Protein AF-A0ABD0P6S6-F1 (afdb_monomer)

Mean predicted aligned error: 9.66 Å

Structure (mmCIF, N/CA/C/O backbone):
data_AF-A0ABD0P6S6-F1
#
_entry.id   AF-A0ABD0P6S6-F1
#
loop_
_atom_site.group_PDB
_atom_site.id
_atom_site.type_symbol
_atom_site.label_atom_id
_atom_site.label_alt_id
_atom_site.label_comp_id
_atom_site.label_asym_id
_atom_site.label_entity_id
_atom_site.label_seq_id
_atom_site.pdbx_PDB_ins_code
_atom_site.Cartn_x
_atom_site.Cartn_y
_atom_site.Cartn_z
_atom_site.occupancy
_atom_site.B_iso_or_equiv
_atom_site.auth_seq_id
_atom_site.auth_comp_id
_atom_site.auth_asym_id
_atom_site.auth_atom_id
_atom_site.pdbx_PDB_model_num
ATOM 1 N N . MET A 1 1 ? -10.524 4.083 13.531 1.00 93.25 1 MET A N 1
ATOM 2 C CA . MET A 1 1 ? -10.109 3.928 12.122 1.00 93.25 1 MET A CA 1
ATOM 3 C C . MET A 1 1 ? -8.618 4.207 12.026 1.00 93.25 1 MET A C 1
ATOM 5 O O . MET A 1 1 ? -8.204 5.276 12.461 1.00 93.25 1 MET A O 1
ATOM 9 N N . ASN A 1 2 ? -7.822 3.279 11.501 1.00 93.19 2 ASN A N 1
ATOM 10 C CA . ASN A 1 2 ? -6.425 3.503 11.133 1.00 93.19 2 ASN A CA 1
ATOM 11 C C . ASN A 1 2 ? -6.325 3.631 9.605 1.00 93.19 2 ASN A C 1
ATOM 13 O O . ASN A 1 2 ? -6.391 2.630 8.899 1.00 93.19 2 ASN A O 1
ATOM 17 N N . CYS A 1 3 ? -6.118 4.857 9.121 1.00 92.69 3 CYS A N 1
ATOM 18 C CA . CYS A 1 3 ? -5.909 5.165 7.700 1.00 92.69 3 CYS A CA 1
ATOM 19 C C . CYS A 1 3 ? -4.528 5.796 7.456 1.00 92.69 3 CYS A C 1
ATOM 21 O O . CYS A 1 3 ? -4.365 6.678 6.617 1.00 92.69 3 CYS A O 1
ATOM 23 N N . SER A 1 4 ? -3.525 5.408 8.245 1.00 88.19 4 SER A N 1
ATOM 24 C CA . SER A 1 4 ? -2.218 6.080 8.267 1.00 88.19 4 SER A CA 1
ATOM 25 C C . SER A 1 4 ? -1.296 5.728 7.091 1.00 88.19 4 SER A C 1
ATOM 27 O O . SER A 1 4 ? -0.180 6.247 7.011 1.00 88.19 4 SER A O 1
ATOM 29 N N . GLY A 1 5 ? -1.732 4.858 6.171 1.00 84.94 5 GLY A N 1
ATOM 30 C CA . GLY A 1 5 ? -0.911 4.422 5.040 1.00 84.94 5 GLY A CA 1
ATOM 31 C C . GLY A 1 5 ? 0.382 3.770 5.530 1.00 84.94 5 GLY A C 1
ATOM 32 O O . GLY A 1 5 ? 0.358 2.916 6.414 1.00 84.94 5 GLY A O 1
ATOM 33 N N . LEU A 1 6 ? 1.522 4.252 5.025 1.00 80.00 6 LEU A N 1
ATOM 34 C CA . LEU A 1 6 ? 2.852 3.844 5.496 1.00 80.00 6 LEU A CA 1
ATOM 35 C C . LEU A 1 6 ? 3.082 4.065 6.997 1.00 80.00 6 LEU A C 1
ATOM 37 O O . LEU A 1 6 ? 3.916 3.393 7.598 1.00 80.00 6 LEU A O 1
ATOM 41 N N . GLY A 1 7 ? 2.337 4.982 7.620 1.00 82.31 7 GLY A N 1
ATOM 42 C CA . GLY A 1 7 ? 2.379 5.201 9.062 1.00 82.31 7 GLY A CA 1
ATOM 43 C C . GLY A 1 7 ? 1.979 3.968 9.879 1.00 82.31 7 GLY A C 1
ATOM 44 O O . GLY A 1 7 ? 2.378 3.868 11.037 1.00 82.31 7 GLY A O 1
ATOM 45 N N . SER A 1 8 ? 1.275 2.997 9.284 1.00 85.88 8 SER A N 1
ATOM 46 C CA . SER A 1 8 ? 0.861 1.765 9.973 1.00 85.88 8 SER A CA 1
ATOM 47 C C . SER A 1 8 ? 2.041 0.892 10.380 1.00 85.88 8 SER A C 1
ATOM 49 O O . SER A 1 8 ? 1.981 0.248 11.425 1.00 85.88 8 SER A O 1
ATOM 51 N N . ARG A 1 9 ? 3.172 0.995 9.670 1.00 82.50 9 ARG A N 1
ATOM 52 C CA . ARG A 1 9 ? 4.435 0.389 10.102 1.00 82.50 9 ARG A CA 1
ATOM 53 C C . ARG A 1 9 ? 4.851 0.842 11.501 1.00 82.50 9 ARG A C 1
ATOM 55 O O . ARG A 1 9 ? 5.371 0.055 12.278 1.00 82.50 9 ARG A O 1
ATOM 62 N N . PHE A 1 10 ? 4.620 2.107 11.841 1.00 84.56 10 PHE A N 1
ATOM 63 C CA . PHE A 1 10 ? 4.997 2.657 13.145 1.00 84.56 10 PHE A CA 1
ATOM 64 C C . PHE A 1 10 ? 3.869 2.554 14.170 1.00 84.56 10 PHE A C 1
ATOM 66 O O . PHE A 1 10 ? 4.134 2.316 15.344 1.00 84.56 10 PHE A O 1
ATOM 73 N N . LEU A 1 11 ? 2.617 2.729 13.735 1.00 85.69 11 LEU A N 1
ATOM 74 C CA . LEU A 1 11 ? 1.459 2.727 14.629 1.00 85.69 11 LEU A CA 1
ATOM 75 C C . LEU A 1 11 ? 1.073 1.325 15.099 1.00 85.69 11 LEU A C 1
ATOM 77 O O . LEU A 1 11 ? 0.716 1.162 16.262 1.00 85.69 11 LEU A O 1
ATOM 81 N N . VAL A 1 12 ? 1.131 0.334 14.208 1.00 87.62 12 VAL A N 1
ATOM 82 C CA . VAL A 1 12 ? 0.658 -1.037 14.474 1.00 87.62 12 VAL A CA 1
ATOM 83 C C . VAL A 1 12 ? 1.708 -2.099 14.142 1.00 87.62 12 VAL A C 1
ATOM 85 O O . VAL A 1 12 ? 1.407 -3.283 14.151 1.00 87.62 12 VAL A O 1
ATOM 88 N N . LYS A 1 13 ? 2.962 -1.677 13.915 1.00 85.81 13 LYS A N 1
ATOM 89 C CA . LYS A 1 13 ? 4.117 -2.557 13.653 1.00 85.81 13 LYS A CA 1
ATOM 90 C C . LYS A 1 13 ? 3.937 -3.465 12.435 1.00 85.81 13 LYS A C 1
ATOM 92 O O . LYS A 1 13 ? 4.475 -4.565 12.397 1.00 85.81 13 LYS A O 1
ATOM 97 N N . ASP A 1 14 ? 3.204 -2.986 11.436 1.00 81.00 14 ASP A N 1
ATOM 98 C CA . ASP A 1 14 ? 3.005 -3.718 10.191 1.00 81.00 14 ASP A CA 1
ATOM 99 C C . ASP A 1 14 ? 4.245 -3.616 9.291 1.00 81.00 14 ASP A C 1
ATOM 101 O O . ASP A 1 14 ? 4.504 -2.584 8.661 1.00 81.00 14 ASP A O 1
ATOM 105 N N . GLU A 1 15 ? 5.052 -4.675 9.278 1.00 76.81 15 GLU A N 1
ATOM 106 C CA . GLU A 1 15 ? 6.310 -4.721 8.530 1.00 76.81 15 GLU A CA 1
ATOM 107 C C . GLU A 1 15 ? 6.115 -4.911 7.022 1.00 76.81 15 GLU A C 1
ATOM 109 O O . GLU A 1 15 ? 7.026 -4.564 6.266 1.00 76.81 15 GLU A O 1
ATOM 114 N N . GLU A 1 16 ? 4.929 -5.352 6.587 1.00 69.25 16 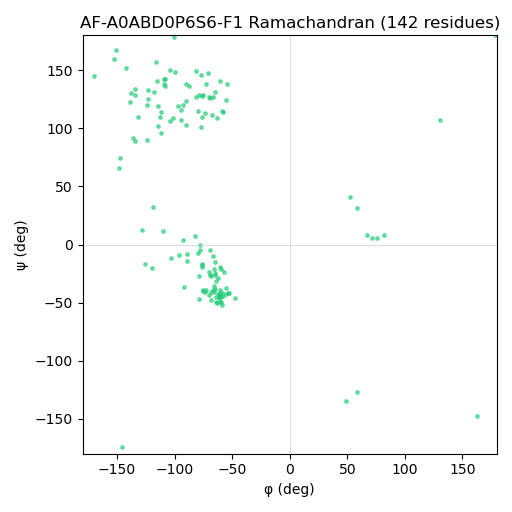GLU A N 1
ATOM 115 C CA . GLU A 1 16 ? 4.575 -5.535 5.172 1.00 69.25 16 GLU A CA 1
ATOM 116 C C . GLU A 1 16 ? 4.141 -4.220 4.505 1.00 69.25 16 GLU A C 1
ATOM 118 O O . GLU A 1 16 ? 3.702 -4.205 3.360 1.00 69.25 16 GLU A O 1
ATOM 123 N N . VAL A 1 17 ? 4.268 -3.079 5.193 1.00 62.47 17 VAL A N 1
ATOM 124 C CA . VAL A 1 17 ? 4.022 -1.755 4.612 1.00 62.47 17 VAL A CA 1
ATOM 125 C C . VAL A 1 17 ? 5.311 -0.940 4.552 1.00 62.47 17 VAL A C 1
ATOM 127 O O . VAL A 1 17 ? 5.946 -0.631 5.565 1.00 62.47 17 VAL A O 1
ATOM 130 N N . TYR A 1 18 ? 5.708 -0.571 3.333 1.00 64.88 18 TYR A N 1
ATOM 131 C CA . TYR A 1 18 ? 7.044 -0.079 3.043 1.00 64.88 18 TYR A CA 1
ATOM 132 C C . TYR A 1 18 ? 7.152 0.504 1.615 1.00 64.88 18 TYR A C 1
ATOM 134 O O . TYR A 1 18 ? 6.465 0.036 0.712 1.00 64.88 18 TYR A O 1
ATOM 142 N N . PRO A 1 19 ? 7.958 1.564 1.396 1.00 64.12 19 PRO A N 1
ATOM 143 C CA . PRO A 1 19 ? 7.924 2.341 0.146 1.00 64.12 19 PRO A CA 1
ATOM 144 C C . PRO A 1 19 ? 9.133 2.151 -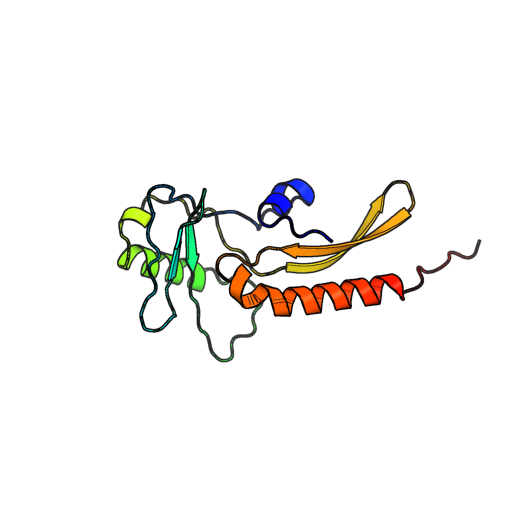0.781 1.00 64.12 19 PRO A C 1
ATOM 146 O O . PRO A 1 19 ? 10.251 2.193 -0.297 1.00 64.12 19 PRO A O 1
ATOM 149 N N . VAL A 1 20 ? 8.993 2.115 -2.111 1.00 65.50 20 VAL A N 1
ATOM 150 C CA . VAL A 1 20 ? 10.176 2.068 -3.010 1.00 65.50 20 VAL A CA 1
ATOM 151 C C . VAL A 1 20 ? 10.887 3.431 -3.108 1.00 65.50 20 VAL A C 1
ATOM 153 O O . VAL A 1 20 ? 10.272 4.460 -3.393 1.00 65.50 20 VAL 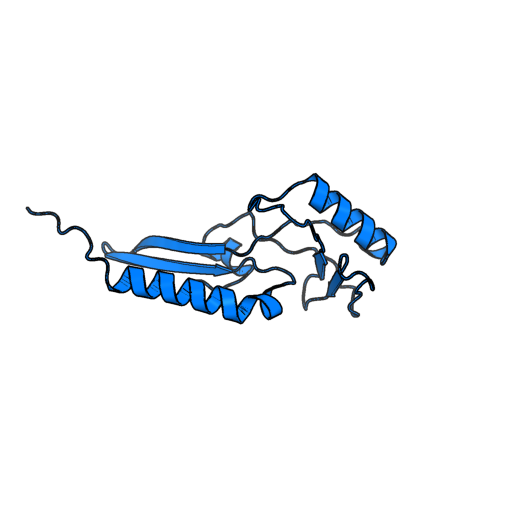A O 1
ATOM 156 N N . ASN A 1 21 ? 12.206 3.460 -2.891 1.00 69.81 21 ASN A N 1
ATOM 157 C CA . ASN A 1 21 ? 12.993 4.698 -2.827 1.00 69.81 21 ASN A CA 1
ATOM 158 C C . ASN A 1 21 ? 13.546 5.116 -4.205 1.00 69.81 21 ASN A C 1
ATOM 160 O O . ASN A 1 21 ? 14.544 4.564 -4.664 1.00 69.81 21 ASN A O 1
ATOM 164 N N . ALA A 1 22 ? 12.927 6.116 -4.842 1.00 67.25 22 ALA A N 1
ATOM 165 C CA . ALA A 1 22 ? 13.402 6.695 -6.107 1.00 67.25 22 ALA A CA 1
ATOM 166 C C . ALA A 1 22 ? 13.062 8.204 -6.235 1.00 67.25 22 ALA A C 1
ATOM 168 O O . ALA A 1 22 ? 12.273 8.613 -7.087 1.00 67.25 22 ALA A O 1
ATOM 169 N N . PRO A 1 23 ? 13.644 9.079 -5.390 1.00 69.31 23 PRO A N 1
ATOM 170 C CA . PRO A 1 23 ? 13.282 10.502 -5.285 1.00 69.31 23 PRO A CA 1
ATOM 171 C C . PRO A 1 23 ? 13.575 11.334 -6.545 1.00 69.31 23 PRO A C 1
ATOM 173 O O . PRO A 1 23 ? 13.090 12.468 -6.671 1.00 69.31 23 PRO A O 1
ATOM 176 N N . TRP A 1 24 ? 14.383 10.797 -7.462 1.00 79.38 24 TRP A N 1
ATOM 177 C CA . TRP A 1 24 ? 14.753 11.437 -8.724 1.00 79.38 24 TRP A CA 1
ATOM 178 C C . TRP A 1 24 ? 13.643 11.391 -9.781 1.00 79.38 24 TRP A C 1
ATOM 180 O O . TRP A 1 24 ? 13.658 12.217 -10.691 1.00 79.38 24 TRP A O 1
ATOM 190 N N . LEU A 1 25 ? 12.652 10.502 -9.659 1.00 77.06 25 LEU A N 1
ATOM 191 C CA . LEU A 1 25 ? 11.538 10.441 -10.606 1.00 77.06 25 LEU A CA 1
ATOM 192 C C . LEU A 1 25 ? 10.513 11.544 -10.325 1.00 77.06 25 LEU A C 1
ATOM 194 O O . LEU A 1 25 ? 10.059 11.717 -9.196 1.00 77.06 25 LEU A O 1
ATOM 198 N N . LYS A 1 26 ? 10.159 12.307 -11.366 1.00 78.00 26 LYS A N 1
ATOM 199 C CA . LYS A 1 26 ? 9.211 13.438 -11.293 1.00 78.00 26 LYS A CA 1
ATOM 200 C C . LYS A 1 26 ? 7.981 13.273 -12.182 1.00 78.00 26 LYS A C 1
ATOM 202 O O . LYS A 1 26 ? 6.965 13.904 -11.916 1.00 78.00 26 LYS A O 1
ATOM 207 N N . ASN A 1 27 ? 8.065 12.416 -13.197 1.00 85.75 27 ASN A N 1
ATOM 208 C CA . ASN A 1 27 ? 6.989 12.166 -14.150 1.00 85.75 27 ASN A CA 1
ATOM 209 C C . ASN A 1 27 ? 6.402 10.776 -13.931 1.00 85.75 27 ASN A C 1
ATOM 211 O O . ASN A 1 27 ? 7.137 9.832 -13.636 1.00 85.75 27 ASN A O 1
ATOM 215 N N . PHE A 1 28 ? 5.086 10.653 -14.090 1.00 85.62 28 PHE A N 1
ATOM 216 C CA . PHE A 1 28 ? 4.449 9.346 -14.113 1.00 85.62 28 PHE A CA 1
ATOM 217 C C . PHE A 1 28 ? 4.665 8.671 -15.471 1.00 85.62 28 PHE A C 1
ATOM 219 O O . PHE A 1 28 ? 4.679 9.337 -16.505 1.00 85.62 28 PHE A O 1
ATOM 226 N N . ILE A 1 29 ? 4.801 7.348 -15.463 1.00 87.12 29 ILE A N 1
ATOM 227 C CA . ILE A 1 29 ? 4.854 6.516 -16.668 1.00 87.12 29 ILE A CA 1
ATOM 228 C C . ILE A 1 29 ? 3.735 5.491 -16.547 1.00 87.12 29 ILE A C 1
ATOM 230 O O . ILE A 1 29 ? 3.556 4.881 -15.494 1.00 87.12 29 ILE A O 1
ATOM 234 N N . ARG A 1 30 ? 2.960 5.306 -17.612 1.00 84.81 30 ARG A N 1
ATOM 235 C CA . ARG A 1 30 ? 1.936 4.267 -17.686 1.00 84.81 30 ARG A CA 1
ATOM 236 C C . ARG A 1 30 ? 1.975 3.649 -19.070 1.00 84.81 30 ARG A C 1
ATOM 238 O O . ARG A 1 30 ? 1.844 4.368 -20.057 1.00 84.81 30 ARG A O 1
ATOM 245 N N . ASP A 1 31 ? 2.167 2.340 -19.115 1.00 83.62 31 ASP A N 1
ATOM 246 C CA . ASP A 1 31 ? 2.149 1.589 -20.362 1.00 83.62 31 ASP A CA 1
ATOM 247 C C . ASP A 1 31 ? 0.716 1.506 -20.917 1.00 83.62 31 ASP A C 1
ATOM 249 O O . ASP A 1 31 ? -0.264 1.503 -20.162 1.00 83.62 31 ASP A O 1
ATOM 253 N N . GLY A 1 32 ? 0.586 1.477 -22.243 1.00 75.62 32 GLY A N 1
ATOM 254 C CA . GLY A 1 32 ? -0.690 1.575 -22.956 1.00 75.62 32 GLY A CA 1
ATOM 255 C C . GLY A 1 32 ? -1.630 0.395 -22.704 1.00 75.62 32 GLY A C 1
ATOM 256 O O . GLY A 1 32 ? -2.848 0.546 -22.794 1.00 75.62 32 GLY A O 1
ATOM 257 N N . ASP A 1 33 ? -1.088 -0.763 -22.326 1.00 75.25 33 ASP A N 1
ATOM 258 C CA . ASP A 1 33 ? -1.868 -1.942 -21.937 1.00 75.25 33 ASP A CA 1
ATOM 259 C C . ASP A 1 33 ? -2.400 -1.876 -20.487 1.00 75.25 33 ASP A C 1
ATOM 261 O O . ASP A 1 33 ? -3.202 -2.717 -20.065 1.00 75.25 33 ASP A O 1
ATOM 265 N N . GLY A 1 34 ? -1.977 -0.857 -19.728 1.00 68.19 34 GLY A N 1
ATOM 266 C CA . GLY A 1 34 ? -2.342 -0.621 -18.336 1.00 68.19 34 GLY A CA 1
ATOM 267 C C . GLY A 1 34 ? -1.730 -1.602 -17.334 1.00 68.19 34 GLY A C 1
ATOM 268 O O . GLY A 1 34 ? -2.079 -1.519 -16.155 1.00 68.19 34 GLY A O 1
ATOM 269 N N . LYS A 1 35 ? -0.845 -2.510 -17.766 1.00 75.56 35 LYS A N 1
ATOM 270 C CA . LYS A 1 35 ? -0.215 -3.541 -16.925 1.00 75.56 35 LYS A CA 1
ATOM 271 C C . LYS A 1 35 ? 1.073 -3.088 -16.264 1.00 75.56 35 LYS A C 1
ATOM 273 O O . LYS A 1 35 ? 1.596 -3.829 -15.444 1.00 75.56 35 LYS A O 1
ATOM 278 N N . THR A 1 36 ? 1.590 -1.914 -16.609 1.00 84.88 36 THR A N 1
ATOM 279 C CA . THR A 1 36 ? 2.787 -1.361 -15.973 1.00 84.88 36 THR A CA 1
ATOM 280 C C . THR A 1 36 ? 2.588 0.125 -15.721 1.00 84.88 36 THR A C 1
ATOM 282 O O . T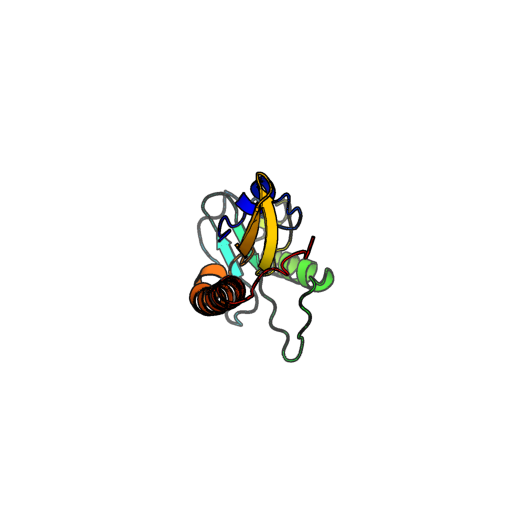HR A 1 36 ? 2.194 0.876 -16.616 1.00 84.88 36 THR A O 1
ATOM 285 N N . TYR A 1 37 ? 2.859 0.566 -14.499 1.00 85.50 37 TYR A N 1
ATOM 286 C CA . TYR A 1 37 ? 2.860 1.975 -14.139 1.00 85.50 37 TYR A CA 1
ATOM 287 C C . TYR A 1 37 ? 3.976 2.300 -13.147 1.00 85.50 37 TYR A C 1
ATOM 289 O O . TYR A 1 37 ? 4.406 1.472 -12.344 1.00 85.50 37 TYR A O 1
ATOM 297 N N . ILE A 1 38 ? 4.426 3.548 -13.206 1.00 86.56 38 ILE A N 1
ATOM 298 C CA . ILE A 1 38 ? 5.411 4.157 -12.321 1.00 86.56 38 ILE A CA 1
ATOM 299 C C . ILE A 1 38 ? 4.817 5.495 -11.894 1.00 86.56 38 ILE A C 1
ATOM 301 O O . ILE A 1 38 ? 4.692 6.414 -12.703 1.00 86.56 38 ILE A O 1
ATOM 305 N N . TYR A 1 39 ? 4.423 5.601 -10.630 1.00 85.19 39 TYR A N 1
ATOM 306 C CA . TYR A 1 39 ? 3.796 6.784 -10.046 1.00 85.19 39 TYR A CA 1
ATOM 307 C C . TYR A 1 39 ? 4.712 7.388 -8.982 1.00 85.19 39 TYR A C 1
ATOM 309 O O . TYR A 1 39 ? 4.783 6.871 -7.861 1.00 85.19 39 TYR A O 1
ATOM 317 N N . PRO A 1 40 ? 5.423 8.482 -9.302 1.00 81.62 40 PRO A N 1
ATOM 318 C CA . PRO A 1 40 ? 6.242 9.171 -8.324 1.00 81.62 40 PRO A CA 1
ATOM 319 C C . PRO A 1 40 ? 5.383 9.810 -7.236 1.00 81.62 40 PRO A C 1
ATOM 321 O O . PRO A 1 40 ? 4.457 10.568 -7.512 1.00 81.62 40 PRO A O 1
ATOM 324 N N . GLY A 1 41 ? 5.707 9.509 -5.985 1.00 72.38 41 GLY A N 1
ATOM 325 C CA . GLY A 1 41 ? 5.206 10.202 -4.807 1.00 72.38 41 GLY A CA 1
ATOM 326 C C . GLY A 1 41 ? 6.228 11.205 -4.270 1.00 72.38 41 GLY A C 1
ATOM 327 O O . GLY A 1 41 ? 7.345 11.338 -4.764 1.00 72.38 41 GLY A O 1
ATOM 328 N N . ILE A 1 42 ? 5.851 11.911 -3.201 1.00 68.69 42 ILE A N 1
ATOM 329 C CA . ILE A 1 42 ? 6.662 12.996 -2.615 1.00 68.69 42 ILE A CA 1
ATOM 330 C C . ILE A 1 42 ? 8.004 12.488 -2.054 1.00 68.69 42 ILE A C 1
ATOM 332 O O . ILE A 1 42 ? 8.991 13.220 -2.057 1.00 68.69 42 ILE A O 1
ATOM 336 N N . ARG A 1 43 ? 8.051 11.246 -1.552 1.00 63.94 43 ARG A N 1
ATOM 337 C CA . ARG A 1 43 ? 9.248 10.650 -0.922 1.00 63.94 43 ARG A CA 1
ATOM 338 C C . ARG A 1 43 ? 9.681 9.318 -1.530 1.00 63.94 43 ARG A C 1
ATOM 340 O O . ARG A 1 43 ? 10.789 8.870 -1.276 1.00 63.94 43 ARG A O 1
ATOM 347 N N . TYR A 1 44 ? 8.798 8.679 -2.278 1.00 73.00 44 TYR A N 1
ATOM 348 C CA . TYR A 1 44 ? 8.953 7.326 -2.789 1.00 73.00 44 TYR A CA 1
ATOM 349 C C . TYR A 1 44 ? 8.164 7.188 -4.076 1.00 73.00 44 TYR A C 1
ATOM 351 O O . TYR A 1 44 ? 7.250 7.969 -4.326 1.00 73.00 44 TYR A O 1
ATOM 359 N N . VAL A 1 45 ? 8.504 6.194 -4.879 1.00 79.94 45 VAL A N 1
ATOM 360 C CA . VAL A 1 45 ? 7.832 5.904 -6.143 1.00 79.94 45 VAL A CA 1
ATOM 361 C C . VAL A 1 45 ? 7.024 4.638 -5.952 1.00 79.94 45 VAL A C 1
ATOM 363 O O . VAL A 1 45 ? 7.497 3.694 -5.340 1.00 79.94 45 VAL A O 1
ATOM 366 N N . ASN A 1 46 ? 5.796 4.610 -6.445 1.00 78.69 46 ASN A N 1
ATOM 367 C CA . ASN A 1 46 ? 5.031 3.375 -6.502 1.00 78.69 46 ASN A CA 1
ATOM 368 C C . ASN A 1 46 ? 5.183 2.805 -7.904 1.00 78.69 46 ASN A C 1
ATOM 370 O O . ASN A 1 46 ? 4.818 3.458 -8.881 1.00 78.69 46 ASN A O 1
ATOM 374 N N . ILE A 1 47 ? 5.734 1.604 -7.991 1.00 82.75 47 ILE A N 1
ATOM 375 C CA . ILE A 1 47 ? 5.747 0.820 -9.219 1.00 82.75 47 ILE A CA 1
ATOM 376 C C . ILE A 1 47 ? 4.706 -0.275 -9.091 1.00 82.75 47 ILE A C 1
ATOM 378 O O . ILE A 1 47 ? 4.410 -0.727 -7.985 1.00 82.75 47 ILE A O 1
ATOM 382 N N . GLY A 1 48 ? 4.129 -0.691 -10.202 1.00 80.12 48 GLY A N 1
ATOM 383 C CA . GLY A 1 48 ? 3.148 -1.750 -10.139 1.00 80.12 48 GLY A CA 1
ATOM 384 C C . GLY A 1 48 ? 2.546 -2.085 -11.477 1.00 80.12 48 GLY A C 1
ATOM 385 O O . GLY A 1 48 ? 2.843 -1.480 -12.509 1.00 80.12 48 GLY A O 1
ATOM 386 N N . GLY A 1 49 ? 1.653 -3.058 -11.400 1.00 73.31 49 GLY A N 1
ATOM 387 C CA . GLY A 1 49 ? 0.824 -3.474 -12.503 1.00 73.31 49 GLY A CA 1
ATOM 388 C C . GLY A 1 49 ? 0.872 -4.982 -12.675 1.00 73.31 49 GLY A C 1
ATOM 389 O O . GLY A 1 49 ? 1.847 -5.565 -13.139 1.00 73.31 49 GLY A O 1
ATOM 390 N N . THR A 1 50 ? -0.233 -5.596 -12.293 1.00 71.25 50 THR A N 1
ATOM 391 C CA . THR A 1 50 ? -0.589 -6.988 -12.530 1.00 71.25 50 THR A CA 1
ATOM 392 C C . THR A 1 50 ? -2.038 -6.966 -12.989 1.00 71.25 50 THR A C 1
ATOM 394 O O . THR A 1 50 ? -2.872 -6.224 -12.466 1.00 71.25 50 THR A O 1
ATOM 397 N N . ARG A 1 51 ? -2.340 -7.711 -14.049 1.00 69.81 51 ARG A N 1
ATOM 398 C CA . ARG A 1 51 ? -3.711 -7.914 -14.515 1.00 69.81 51 ARG A CA 1
ATOM 399 C C . ARG A 1 51 ? -3.845 -9.386 -14.837 1.00 69.81 51 ARG A C 1
ATOM 401 O O . ARG A 1 51 ? -3.519 -9.799 -15.947 1.00 69.81 51 ARG A O 1
ATOM 408 N N . GLN A 1 52 ? -4.276 -10.143 -13.840 1.00 71.06 52 GLN A N 1
ATOM 409 C CA . GLN A 1 52 ? -4.470 -11.584 -13.912 1.00 71.06 52 GLN A CA 1
ATOM 410 C C . GLN A 1 52 ? -5.971 -11.857 -13.825 1.00 71.06 52 GLN A C 1
ATOM 412 O O . GLN A 1 52 ? -6.540 -11.830 -12.736 1.00 71.06 52 GLN A O 1
ATOM 417 N N . PRO A 1 53 ? -6.652 -12.022 -14.973 1.00 70.19 53 PRO A N 1
ATOM 418 C CA . PRO A 1 53 ? -8.018 -12.519 -14.975 1.00 70.19 53 PRO A CA 1
ATOM 419 C C . PRO A 1 53 ? -8.076 -13.846 -14.215 1.00 70.19 53 PRO A C 1
ATOM 421 O O . PRO A 1 53 ? -7.182 -14.675 -14.374 1.00 70.19 53 PRO A O 1
ATOM 424 N N . ASP A 1 54 ? -9.116 -14.019 -13.405 1.00 73.50 54 ASP A N 1
ATOM 425 C CA . ASP A 1 54 ? -9.402 -15.249 -12.656 1.00 73.50 54 ASP A CA 1
ATOM 426 C C . ASP A 1 54 ? -8.409 -15.610 -11.530 1.00 73.50 54 ASP A C 1
ATOM 428 O O . ASP A 1 54 ? -8.551 -16.667 -10.912 1.00 73.50 54 ASP A O 1
ATOM 432 N N . ASP A 1 55 ? -7.464 -14.723 -11.195 1.00 74.31 55 ASP A N 1
ATOM 433 C CA . ASP A 1 55 ? -6.631 -14.842 -9.993 1.00 74.31 55 ASP A CA 1
ATOM 434 C C . ASP A 1 55 ? -7.241 -14.041 -8.831 1.00 74.31 55 ASP A C 1
ATOM 436 O O . ASP A 1 55 ? -7.371 -12.818 -8.892 1.00 74.31 55 ASP A O 1
ATOM 440 N N . TRP A 1 56 ? -7.636 -14.752 -7.774 1.00 70.88 56 TRP A N 1
ATOM 441 C CA . TRP A 1 56 ? -8.271 -14.198 -6.571 1.00 70.88 56 TRP A CA 1
ATOM 442 C C . TRP A 1 56 ? -7.363 -14.268 -5.339 1.00 70.88 56 TRP A C 1
ATOM 444 O O . TRP A 1 56 ? -7.829 -14.084 -4.211 1.00 70.88 56 TRP A O 1
ATOM 454 N N . ARG A 1 57 ? -6.076 -14.583 -5.523 1.00 74.06 57 ARG A N 1
ATOM 455 C CA . ARG A 1 57 ? -5.119 -14.643 -4.419 1.00 74.06 57 ARG A CA 1
ATOM 456 C C . ARG A 1 57 ? -4.949 -13.251 -3.810 1.00 74.06 57 ARG A C 1
ATOM 458 O O . ARG A 1 57 ? -4.752 -12.264 -4.509 1.00 74.06 57 ARG A O 1
ATOM 465 N N . LEU A 1 58 ? -5.033 -13.192 -2.483 1.00 65.75 58 LEU A N 1
ATOM 466 C CA . LEU A 1 58 ? -4.801 -11.972 -1.698 1.00 65.75 58 LEU A CA 1
ATOM 467 C C . LEU A 1 58 ? -3.367 -11.892 -1.163 1.00 65.75 58 LEU A C 1
ATOM 469 O O . LEU A 1 58 ? -2.968 -10.876 -0.594 1.00 65.75 58 LEU A O 1
ATOM 473 N N . GLU A 1 59 ? -2.606 -12.973 -1.314 1.00 72.31 59 GLU A N 1
ATOM 474 C CA . GLU A 1 59 ? -1.200 -13.033 -0.944 1.00 72.31 59 GLU A CA 1
ATOM 475 C C . GLU A 1 59 ? -0.339 -12.428 -2.043 1.00 72.31 59 GLU A C 1
ATOM 477 O O . GLU A 1 59 ? -0.674 -12.490 -3.227 1.00 72.31 59 GLU A O 1
ATOM 482 N N . VAL A 1 60 ? 0.789 -11.852 -1.644 1.00 72.31 60 VAL A N 1
ATOM 483 C CA . VAL A 1 60 ? 1.735 -11.323 -2.614 1.00 72.31 60 VAL A CA 1
ATOM 484 C C . VAL A 1 60 ? 2.524 -12.463 -3.258 1.00 72.31 60 VAL A C 1
ATOM 486 O O . VAL A 1 60 ? 3.133 -13.285 -2.571 1.00 72.31 60 VAL A O 1
ATOM 489 N N . ASP A 1 61 ? 2.536 -12.493 -4.590 1.00 80.50 61 ASP A N 1
ATOM 490 C CA . ASP A 1 61 ? 3.310 -13.446 -5.378 1.00 80.50 61 ASP A CA 1
ATOM 491 C C . ASP A 1 61 ? 4.681 -12.856 -5.747 1.00 80.50 61 ASP A C 1
ATOM 493 O O . ASP A 1 61 ? 4.794 -11.832 -6.424 1.00 80.50 61 ASP A O 1
ATOM 497 N N . LYS A 1 62 ? 5.753 -13.529 -5.313 1.00 80.69 62 LYS A N 1
ATOM 498 C CA . LYS A 1 62 ? 7.136 -13.084 -5.551 1.00 80.69 62 LYS A CA 1
ATOM 499 C C . LYS A 1 62 ? 7.502 -13.016 -7.032 1.00 80.69 62 LYS A C 1
ATOM 501 O O . LYS A 1 62 ? 8.404 -12.261 -7.395 1.00 80.69 62 LYS A O 1
ATOM 506 N N . GLU A 1 63 ? 6.881 -13.835 -7.869 1.00 84.44 63 GLU A N 1
ATOM 507 C CA . GLU A 1 63 ? 7.135 -13.849 -9.304 1.00 84.44 63 GLU A CA 1
ATOM 508 C C . GLU A 1 63 ? 6.484 -12.642 -9.981 1.00 84.44 63 GLU A C 1
ATOM 510 O O . GLU A 1 63 ? 7.114 -11.984 -10.812 1.00 84.44 63 GLU A O 1
ATOM 515 N N . ASP A 1 64 ? 5.283 -12.268 -9.539 1.00 82.62 64 ASP A N 1
ATOM 516 C CA . ASP A 1 64 ? 4.622 -11.046 -9.993 1.00 82.62 64 ASP A CA 1
ATOM 517 C C . ASP A 1 64 ? 5.423 -9.803 -9.624 1.00 82.62 64 ASP A C 1
ATOM 519 O O . ASP A 1 64 ? 5.626 -8.921 -10.464 1.00 82.62 64 ASP A O 1
ATOM 523 N N . SER A 1 65 ? 5.952 -9.755 -8.405 1.00 80.50 65 SER A N 1
ATOM 524 C CA . SER A 1 65 ? 6.795 -8.658 -7.936 1.00 80.50 65 SER A CA 1
ATOM 525 C C . SER A 1 65 ? 8.071 -8.489 -8.748 1.00 80.50 65 SER A C 1
ATOM 527 O O . SER A 1 65 ? 8.414 -7.370 -9.144 1.00 80.50 65 SER A O 1
ATOM 529 N N . LYS A 1 66 ? 8.768 -9.592 -9.049 1.00 83.81 66 LYS A N 1
ATOM 530 C CA . LYS A 1 66 ? 9.935 -9.564 -9.943 1.00 83.81 66 LYS A CA 1
ATOM 531 C C . LYS A 1 66 ? 9.538 -9.089 -11.333 1.00 83.81 66 LYS A C 1
ATOM 533 O O . LYS A 1 66 ? 10.185 -8.195 -11.871 1.00 83.81 66 LYS A O 1
ATOM 538 N N . GLY A 1 67 ? 8.446 -9.621 -11.880 1.00 87.06 67 GLY A N 1
ATOM 539 C CA . GLY A 1 67 ? 7.945 -9.234 -13.194 1.00 87.06 67 GLY A CA 1
ATOM 540 C C . GLY A 1 67 ? 7.582 -7.748 -13.272 1.00 87.06 67 GLY A C 1
ATOM 541 O O . GLY A 1 67 ? 7.905 -7.091 -14.262 1.00 87.06 67 GLY A O 1
ATOM 542 N N . ILE A 1 68 ? 6.944 -7.194 -12.236 1.00 86.06 68 ILE A N 1
ATOM 543 C CA . ILE A 1 68 ? 6.667 -5.755 -12.113 1.00 86.06 68 ILE A CA 1
ATOM 544 C C . ILE A 1 68 ? 7.978 -4.970 -12.152 1.00 86.06 68 ILE A C 1
ATOM 546 O O . ILE A 1 68 ? 8.109 -4.042 -12.951 1.00 86.06 68 ILE A O 1
ATOM 550 N N . LEU A 1 69 ? 8.952 -5.337 -11.311 1.00 86.12 69 LEU A N 1
ATOM 551 C CA . LEU A 1 69 ? 10.229 -4.632 -11.233 1.00 86.12 69 LEU A CA 1
ATOM 552 C C . LEU A 1 69 ? 10.964 -4.655 -12.574 1.00 86.12 69 LEU A C 1
ATOM 554 O O . LEU A 1 69 ? 11.455 -3.617 -13.013 1.00 86.12 69 LEU A O 1
ATOM 558 N N . GLU A 1 70 ? 11.016 -5.807 -13.239 1.00 88.81 70 GLU A N 1
ATOM 559 C CA . GLU A 1 70 ? 11.660 -5.967 -14.542 1.00 88.81 70 GLU A CA 1
ATOM 560 C C . GLU A 1 70 ? 11.009 -5.084 -15.607 1.00 88.81 70 GLU A C 1
ATOM 562 O O . GLU A 1 70 ? 11.714 -4.327 -16.276 1.00 88.81 70 GLU A O 1
ATOM 567 N N . ARG A 1 71 ? 9.673 -5.108 -15.725 1.00 89.50 71 ARG A N 1
ATOM 568 C CA . ARG A 1 71 ? 8.937 -4.251 -16.672 1.00 89.50 71 ARG A CA 1
ATOM 569 C C . ARG A 1 71 ? 9.148 -2.768 -16.373 1.00 89.50 71 ARG A C 1
ATOM 571 O O . ARG A 1 71 ? 9.425 -1.987 -17.281 1.00 89.50 71 ARG A O 1
ATOM 578 N N . CYS A 1 72 ? 9.094 -2.366 -15.104 1.00 88.44 72 CYS A N 1
ATOM 579 C CA . CYS A 1 72 ? 9.358 -0.983 -14.712 1.00 88.44 72 CYS A CA 1
ATOM 580 C C . CYS A 1 72 ? 10.812 -0.566 -14.985 1.00 88.44 72 CYS A C 1
ATOM 582 O O . CYS A 1 72 ? 11.035 0.543 -15.460 1.00 88.44 72 CYS A O 1
ATOM 584 N N . CYS A 1 73 ? 11.796 -1.444 -14.771 1.00 89.44 73 CYS A N 1
ATOM 585 C CA . CYS A 1 73 ? 13.205 -1.188 -15.096 1.00 89.44 73 CYS A CA 1
ATOM 586 C C . CYS A 1 73 ? 13.486 -1.147 -16.605 1.00 89.44 73 CYS A C 1
ATOM 588 O O . CYS A 1 73 ? 14.493 -0.570 -17.019 1.00 89.44 73 CYS A O 1
ATOM 590 N N . GLN A 1 74 ? 12.652 -1.787 -17.428 1.00 90.31 74 GLN A N 1
ATOM 591 C CA . GLN A 1 74 ? 12.717 -1.670 -18.887 1.00 90.31 74 GLN A CA 1
ATOM 592 C C . GLN A 1 74 ? 12.201 -0.308 -19.359 1.00 90.31 74 GLN A C 1
ATOM 594 O O . GLN A 1 74 ? 12.818 0.297 -20.232 1.00 90.31 74 GLN A O 1
ATOM 599 N N . LEU A 1 75 ? 11.111 0.186 -18.760 1.00 89.06 75 LEU A N 1
ATOM 600 C CA . LEU A 1 75 ? 10.552 1.506 -19.071 1.00 89.06 75 LEU A CA 1
ATOM 601 C C . LEU A 1 75 ? 11.409 2.652 -18.524 1.00 89.06 75 LEU A C 1
ATOM 603 O O . LEU A 1 75 ? 11.577 3.666 -19.193 1.00 89.06 75 LEU A O 1
ATOM 607 N N . GLU A 1 76 ? 11.951 2.491 -17.318 1.00 89.56 76 GLU A N 1
ATOM 608 C CA . GLU A 1 76 ? 12.749 3.501 -16.629 1.00 89.56 76 GLU A CA 1
ATOM 609 C C . GLU A 1 76 ? 14.010 2.863 -16.022 1.00 89.56 76 GLU A C 1
ATOM 611 O O . GLU A 1 76 ? 14.013 2.422 -14.866 1.00 89.56 76 GLU A O 1
ATOM 616 N N . PRO A 1 77 ? 15.115 2.799 -16.788 1.00 90.06 77 PRO A N 1
ATOM 617 C CA . PRO A 1 77 ? 16.350 2.153 -16.352 1.00 90.06 77 PRO A CA 1
ATOM 618 C C . PRO A 1 77 ? 16.972 2.744 -15.083 1.00 90.06 77 PRO A C 1
ATOM 620 O O . PRO A 1 77 ? 17.722 2.037 -14.403 1.00 90.06 77 PRO A O 1
ATOM 623 N N . SER A 1 78 ? 16.656 3.995 -14.715 1.00 87.06 78 SER A N 1
ATOM 624 C CA . SER A 1 78 ? 17.137 4.591 -13.459 1.00 87.06 78 SER A CA 1
ATOM 625 C C . SER A 1 78 ? 16.565 3.921 -12.206 1.00 87.06 78 SER A C 1
ATOM 627 O O . SER A 1 78 ? 17.071 4.167 -11.114 1.00 87.06 78 SER A O 1
ATOM 629 N N . LEU A 1 79 ? 15.564 3.041 -12.338 1.00 85.06 79 LEU A N 1
ATOM 630 C CA . LEU A 1 79 ? 15.053 2.208 -11.246 1.00 85.06 79 LEU A CA 1
ATOM 631 C C . LEU A 1 79 ? 15.954 1.013 -10.906 1.00 85.06 79 LEU A C 1
ATOM 633 O O . LEU A 1 79 ? 15.836 0.475 -9.812 1.00 85.06 79 LEU A O 1
ATOM 637 N N . ARG A 1 80 ? 16.886 0.599 -11.772 1.00 82.44 80 ARG A N 1
ATOM 638 C CA . ARG A 1 80 ? 17.785 -0.541 -11.489 1.00 82.44 80 ARG A CA 1
ATOM 639 C C . ARG A 1 80 ? 18.597 -0.421 -10.189 1.00 82.44 80 ARG A C 1
ATOM 641 O O . ARG A 1 80 ? 18.694 -1.420 -9.485 1.00 82.44 80 ARG A O 1
ATO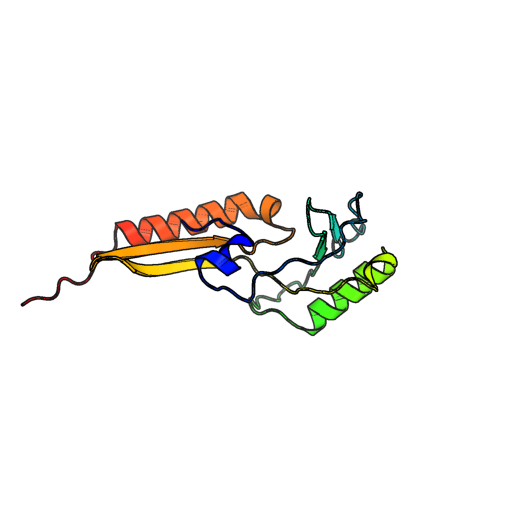M 648 N N . PRO A 1 81 ? 19.184 0.742 -9.842 1.00 78.81 81 PRO A N 1
ATOM 649 C CA . PRO A 1 81 ? 19.847 0.920 -8.550 1.00 78.81 81 PRO A CA 1
ATOM 650 C C . PRO A 1 81 ? 18.868 1.144 -7.388 1.00 78.81 81 PRO A C 1
ATOM 652 O O . PRO A 1 81 ? 19.314 1.281 -6.249 1.00 78.81 81 PRO A O 1
ATOM 655 N N . SER A 1 82 ? 17.559 1.252 -7.646 1.00 75.94 82 SER A N 1
ATOM 656 C CA . SER A 1 82 ? 16.586 1.507 -6.589 1.00 75.94 82 SER A CA 1
ATOM 657 C C . SER A 1 82 ? 16.392 0.266 -5.725 1.00 75.94 82 SER A C 1
ATOM 659 O O . SER A 1 82 ? 16.312 -0.864 -6.206 1.00 75.94 82 SER A O 1
ATOM 661 N N . GLN A 1 83 ? 16.323 0.488 -4.418 1.00 72.12 83 GLN A N 1
ATOM 662 C CA . GLN A 1 83 ? 16.009 -0.570 -3.479 1.00 72.12 83 GLN A CA 1
ATOM 663 C C . GLN A 1 83 ? 14.495 -0.782 -3.492 1.00 72.12 83 GLN A C 1
ATOM 665 O O . GLN A 1 83 ? 13.735 0.113 -3.100 1.00 72.12 83 GLN A O 1
ATOM 670 N N . VAL A 1 84 ? 14.058 -1.965 -3.937 1.00 69.88 84 VAL A N 1
ATOM 671 C CA . VAL A 1 84 ? 12.693 -2.426 -3.676 1.00 69.88 84 VAL A CA 1
ATOM 672 C C . VAL A 1 84 ? 12.580 -2.562 -2.175 1.00 69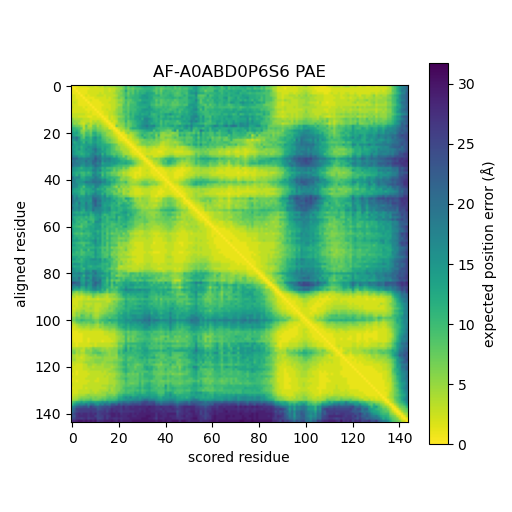.88 84 VAL A C 1
ATOM 674 O O . VAL A 1 84 ? 13.222 -3.424 -1.577 1.00 69.88 84 VAL A O 1
ATOM 677 N N . MET A 1 85 ? 11.827 -1.651 -1.568 1.00 62.78 85 MET A N 1
ATOM 678 C CA . MET A 1 85 ? 11.633 -1.737 -0.136 1.00 62.78 85 MET A CA 1
ATOM 679 C C . MET A 1 85 ? 10.585 -2.791 0.120 1.00 62.78 85 MET A C 1
ATOM 681 O O . MET A 1 85 ? 10.967 -3.671 0.857 1.00 62.78 85 MET A O 1
ATOM 685 N N . GLY A 1 86 ? 9.434 -2.807 -0.583 1.00 60.41 86 GLY A N 1
ATOM 686 C CA . GLY A 1 86 ? 8.652 -4.020 -0.883 1.00 60.41 86 GLY A CA 1
ATOM 687 C C . GLY A 1 86 ? 7.197 -3.792 -1.313 1.00 60.41 86 GLY A C 1
ATOM 688 O O . GLY A 1 86 ? 6.930 -2.824 -2.023 1.00 60.41 86 GLY A O 1
ATOM 689 N N . GLU A 1 87 ? 6.298 -4.720 -0.977 1.00 66.56 87 GLU A N 1
ATOM 690 C CA . GLU A 1 87 ? 4.980 -4.915 -1.616 1.00 66.56 87 GLU A CA 1
ATOM 691 C C . GLU A 1 87 ? 3.809 -4.643 -0.663 1.00 66.56 87 GLU A C 1
ATOM 693 O O . GLU A 1 87 ? 3.874 -5.031 0.495 1.00 66.56 87 GLU A O 1
ATOM 698 N N . ALA A 1 88 ? 2.721 -4.017 -1.126 1.00 64.94 88 ALA A N 1
ATOM 699 C CA . ALA A 1 88 ? 1.569 -3.733 -0.267 1.00 64.94 88 ALA A CA 1
ATOM 700 C C . ALA A 1 88 ? 0.242 -4.083 -0.948 1.00 64.94 88 ALA A C 1
ATOM 702 O O . ALA A 1 88 ? -0.043 -3.595 -2.044 1.00 64.94 88 ALA A O 1
ATOM 703 N N . ASN A 1 89 ? -0.580 -4.863 -0.244 1.00 70.38 89 ASN A N 1
ATOM 704 C CA . ASN A 1 89 ? -1.986 -5.081 -0.566 1.00 70.38 89 ASN A CA 1
ATOM 705 C C . ASN A 1 89 ? -2.877 -4.194 0.321 1.00 70.38 89 ASN A C 1
ATOM 707 O O . ASN A 1 89 ? -2.515 -3.911 1.471 1.00 70.38 89 ASN A O 1
ATOM 711 N N . PRO A 1 90 ? -4.047 -3.746 -0.177 1.00 78.19 90 PRO A N 1
ATOM 712 C CA . PRO A 1 90 ? -5.017 -3.045 0.650 1.00 78.19 90 PRO A CA 1
ATOM 713 C C . PRO A 1 90 ? -5.402 -3.891 1.869 1.00 78.19 90 PRO A C 1
ATOM 715 O O . PRO A 1 90 ? -5.876 -5.016 1.729 1.00 78.19 90 PRO A O 1
ATOM 718 N N . ARG A 1 91 ? -5.230 -3.329 3.064 1.00 85.25 91 ARG A N 1
ATOM 719 C CA . ARG A 1 91 ? -5.721 -3.894 4.318 1.00 85.25 91 ARG A CA 1
ATOM 720 C C . ARG A 1 91 ? -6.986 -3.172 4.734 1.00 85.25 91 ARG A C 1
ATOM 722 O O . ARG A 1 91 ? -6.924 -2.013 5.155 1.00 85.25 91 ARG A O 1
ATOM 729 N N . VAL A 1 92 ? -8.106 -3.879 4.621 1.00 90.31 92 VAL A N 1
ATOM 730 C CA . VAL A 1 92 ? -9.421 -3.449 5.100 1.00 90.31 92 VAL A CA 1
ATOM 731 C C . VAL A 1 92 ? -9.949 -4.515 6.048 1.00 90.31 92 VAL A C 1
ATOM 733 O O . VAL A 1 92 ? -10.565 -5.491 5.636 1.00 90.31 92 VAL A O 1
ATOM 736 N N . GLU A 1 93 ? -9.641 -4.362 7.329 1.00 92.25 93 GLU A N 1
ATOM 737 C CA . GLU A 1 93 ? -9.902 -5.392 8.336 1.00 92.25 93 GLU A CA 1
ATOM 738 C C . GLU A 1 93 ? -10.139 -4.784 9.718 1.00 92.25 93 GLU A C 1
ATOM 740 O O . GLU A 1 93 ? -9.899 -3.597 9.949 1.00 92.25 93 GLU A O 1
ATOM 745 N N . ARG A 1 94 ? -10.635 -5.600 10.649 1.00 92.94 94 ARG A N 1
ATOM 746 C CA . ARG A 1 94 ? -10.946 -5.191 12.018 1.00 92.94 94 ARG A CA 1
ATOM 747 C C . ARG A 1 94 ? -10.102 -5.955 13.028 1.00 92.94 94 ARG A C 1
ATOM 749 O O . ARG A 1 94 ? -10.132 -7.180 13.062 1.00 92.94 94 ARG A O 1
ATOM 756 N N . GLU A 1 95 ? -9.501 -5.208 13.941 1.00 91.94 95 GLU A N 1
ATOM 757 C CA . GLU A 1 95 ? -8.840 -5.690 15.149 1.00 91.94 95 GLU A CA 1
ATOM 758 C C . GLU A 1 95 ? -9.573 -5.172 16.405 1.00 91.94 95 GLU A C 1
ATOM 760 O O . GLU A 1 95 ? -10.261 -4.148 16.364 1.00 91.94 95 GLU A O 1
ATOM 765 N N . TYR A 1 96 ? -9.425 -5.853 17.544 1.00 90.44 96 TYR A N 1
ATOM 766 C CA . TYR A 1 96 ? -9.846 -5.347 18.855 1.00 90.44 96 TYR A CA 1
ATOM 767 C C . TYR A 1 96 ? -8.637 -5.057 19.740 1.00 90.44 96 TYR A C 1
ATOM 769 O O . TYR A 1 96 ? -7.949 -5.967 20.200 1.00 90.44 96 TYR A O 1
ATOM 777 N N . LEU A 1 97 ? -8.429 -3.781 20.057 1.00 89.56 97 LEU A N 1
ATOM 778 C CA . LEU A 1 97 ? -7.370 -3.353 20.960 1.00 89.56 97 LEU A CA 1
ATOM 779 C C . LEU A 1 97 ? -7.860 -3.321 22.406 1.00 89.56 97 LEU A C 1
ATOM 781 O O . LEU A 1 97 ? -8.949 -2.827 22.699 1.00 89.56 97 LEU A O 1
ATOM 785 N N . HIS A 1 98 ? -7.019 -3.790 23.326 1.00 89.50 98 HIS A N 1
ATOM 786 C CA . HIS A 1 98 ? -7.240 -3.634 24.761 1.00 89.50 98 HIS A CA 1
ATOM 787 C C . HIS A 1 98 ? -6.500 -2.392 25.258 1.00 89.50 98 HIS A C 1
ATOM 789 O O . HIS A 1 98 ? -5.277 -2.390 25.382 1.00 89.50 98 HIS A O 1
ATOM 795 N N . VAL A 1 99 ? -7.244 -1.328 25.561 1.00 87.06 99 VAL A N 1
ATOM 796 C CA . VAL A 1 99 ? -6.692 -0.055 26.039 1.00 87.06 99 VAL A CA 1
ATOM 797 C C . VAL A 1 99 ? -7.348 0.292 27.367 1.00 87.06 99 VAL A C 1
ATOM 799 O O . VAL A 1 99 ? -8.565 0.440 27.443 1.00 87.06 99 VAL A O 1
ATOM 802 N N . GLN A 1 100 ? -6.542 0.413 28.428 1.00 88.94 100 GLN A N 1
ATOM 803 C CA . GLN A 1 100 ? -7.011 0.799 29.770 1.00 88.94 100 GLN A CA 1
ATOM 804 C C . GLN A 1 100 ? -8.190 -0.061 30.279 1.00 88.94 100 GLN A C 1
ATOM 806 O O . GLN A 1 100 ? -9.155 0.450 30.842 1.00 88.94 100 GLN A O 1
ATOM 811 N N . GLY A 1 101 ? -8.143 -1.376 30.037 1.00 87.12 101 GLY A N 1
ATOM 812 C CA . GLY A 1 101 ? -9.196 -2.312 30.456 1.00 87.12 101 GLY A CA 1
ATOM 813 C C . GLY A 1 101 ? -10.472 -2.280 29.605 1.00 87.12 101 GLY A C 1
ATOM 814 O O . GLY A 1 101 ? -11.437 -2.965 29.932 1.00 87.12 101 GLY A O 1
ATOM 815 N N . ARG A 1 102 ? -10.495 -1.515 28.506 1.00 86.19 102 ARG A N 1
ATOM 816 C CA . ARG A 1 102 ? -11.603 -1.474 27.545 1.00 86.19 102 ARG A CA 1
ATOM 817 C C . ARG A 1 102 ? -11.183 -2.132 26.235 1.00 86.19 102 ARG A C 1
ATOM 819 O O . ARG A 1 102 ? -10.079 -1.891 25.752 1.00 86.19 102 ARG A O 1
ATOM 826 N N . GLN A 1 103 ? -12.080 -2.922 25.651 1.00 88.19 103 GLN A N 1
ATOM 827 C CA . GLN A 1 103 ? -11.943 -3.363 24.265 1.00 88.19 103 GLN A CA 1
ATOM 828 C C . GLN A 1 103 ? -12.440 -2.263 23.329 1.00 88.19 103 GLN A C 1
ATOM 830 O O . GLN A 1 103 ? -13.553 -1.758 23.492 1.00 88.19 103 GLN A O 1
ATOM 835 N N . LEU A 1 104 ? -11.606 -1.884 22.365 1.00 89.88 104 LEU A N 1
ATOM 836 C CA . LEU A 1 104 ? -11.903 -0.874 21.358 1.00 89.88 104 LEU A CA 1
ATOM 837 C C . LEU A 1 104 ? -11.739 -1.489 19.963 1.00 89.88 104 LEU A C 1
ATOM 839 O O . LEU A 1 104 ? -10.660 -2.006 19.668 1.00 89.88 104 LEU A O 1
ATOM 843 N N . PRO A 1 105 ? -12.760 -1.422 19.092 1.00 91.69 105 PRO A N 1
ATOM 844 C CA . PRO A 1 105 ? -12.606 -1.855 17.713 1.00 91.69 105 PRO A CA 1
ATOM 845 C C . PRO A 1 105 ? -11.703 -0.876 16.952 1.00 91.69 105 PRO A C 1
ATOM 847 O O . PRO A 1 105 ? -11.954 0.334 16.911 1.00 91.69 105 PRO A O 1
ATOM 850 N N . LEU A 1 106 ? -10.662 -1.403 16.316 1.00 93.19 106 LEU A N 1
ATOM 851 C CA . LEU A 1 106 ? -9.803 -0.697 15.382 1.00 93.19 106 LEU A CA 1
ATOM 852 C C . LEU A 1 106 ? -10.013 -1.274 13.983 1.00 93.19 106 LEU A C 1
ATOM 854 O O . LEU A 1 106 ? -9.618 -2.392 13.692 1.00 93.19 106 LEU A O 1
ATOM 858 N N . VAL A 1 107 ? -10.634 -0.494 13.102 1.00 95.56 107 VAL A N 1
ATOM 859 C CA . VAL A 1 107 ? -10.711 -0.840 11.677 1.00 95.56 107 VAL A CA 1
ATOM 860 C C . VAL A 1 107 ? -9.513 -0.236 10.955 1.00 95.56 107 VAL A C 1
ATOM 862 O O . VAL A 1 107 ? -9.304 0.983 11.022 1.00 95.56 107 VAL A O 1
ATOM 865 N N . HIS A 1 108 ? -8.746 -1.080 10.282 1.00 94.50 108 HIS A N 1
ATOM 866 C CA . HIS A 1 108 ? -7.627 -0.739 9.418 1.00 94.50 108 HIS A CA 1
ATOM 867 C C . HIS A 1 108 ? -8.133 -0.480 8.000 1.00 94.50 108 HIS A C 1
ATOM 869 O O . HIS A 1 108 ? -9.000 -1.193 7.509 1.00 94.50 108 HIS A O 1
ATOM 875 N N . ASN A 1 109 ? -7.626 0.578 7.373 1.00 94.06 109 ASN A N 1
ATOM 876 C CA . ASN A 1 109 ? -7.901 0.927 5.983 1.00 94.06 109 ASN A CA 1
ATOM 877 C C . ASN A 1 109 ? -6.654 1.601 5.383 1.00 94.06 109 ASN A C 1
ATOM 879 O O . ASN A 1 109 ? -6.565 2.828 5.273 1.00 94.06 109 ASN A O 1
ATOM 883 N N . TYR A 1 110 ? -5.624 0.809 5.086 1.00 90.44 110 TYR A N 1
ATOM 884 C CA . TYR A 1 110 ? -4.335 1.281 4.563 1.00 90.44 110 TYR A CA 1
ATOM 885 C C . TYR A 1 110 ? -3.725 0.264 3.583 1.00 90.44 110 TYR A C 1
ATOM 887 O O . TYR A 1 110 ? -4.386 -0.683 3.192 1.00 90.44 110 TYR A O 1
ATOM 895 N N . GLY A 1 111 ? -2.494 0.478 3.105 1.00 83.69 111 GLY A N 1
ATOM 896 C CA . GLY A 1 111 ? -1.808 -0.507 2.247 1.00 83.69 111 GLY A CA 1
ATOM 897 C C . GLY A 1 111 ? -2.197 -0.465 0.764 1.00 83.69 111 GLY A C 1
ATOM 898 O O . GLY A 1 111 ? -1.752 -1.291 -0.014 1.00 83.69 111 GLY A O 1
ATOM 899 N N . HIS A 1 112 ? -2.971 0.531 0.327 1.00 81.12 112 HIS A N 1
ATOM 900 C CA . HIS A 1 112 ? -3.481 0.595 -1.050 1.00 81.12 112 HIS A CA 1
ATOM 901 C C . HIS A 1 112 ? -2.441 0.866 -2.155 1.00 81.12 112 HIS A C 1
ATOM 903 O O . HIS A 1 112 ? -2.805 0.922 -3.334 1.00 81.12 112 HIS A O 1
ATOM 909 N N . GLY A 1 113 ? -1.184 1.122 -1.785 1.00 75.12 113 GLY A N 1
ATOM 910 C CA . GLY A 1 113 ? -0.111 1.456 -2.721 1.00 75.12 113 GLY A CA 1
ATOM 911 C C . GLY A 1 113 ? -0.495 2.549 -3.729 1.00 75.12 113 GLY A C 1
ATOM 912 O O . GLY A 1 113 ? -1.111 3.565 -3.397 1.00 75.12 113 GLY A O 1
ATOM 913 N N . SER A 1 114 ? -0.151 2.309 -4.988 1.00 65.81 114 SER A N 1
ATOM 914 C CA . SER A 1 114 ? -0.467 3.117 -6.179 1.00 65.81 114 SER A CA 1
ATOM 915 C C . SER A 1 114 ? -1.953 3.184 -6.538 1.00 65.81 114 SER A C 1
ATOM 917 O O . SER A 1 114 ? -2.364 4.106 -7.242 1.00 65.81 114 SER A O 1
ATOM 919 N N . CYS A 1 115 ? -2.760 2.229 -6.080 1.00 68.69 115 CYS A N 1
ATOM 920 C CA . CYS A 1 115 ? -4.186 2.148 -6.392 1.00 68.69 115 CYS A CA 1
ATOM 921 C C . CYS A 1 115 ? -5.061 2.859 -5.351 1.00 68.69 115 CYS A C 1
ATOM 923 O O . CYS A 1 115 ? -6.282 2.837 -5.478 1.00 68.69 115 CYS A O 1
ATOM 925 N N . GLY A 1 116 ? -4.471 3.521 -4.348 1.00 75.12 116 GLY A N 1
ATOM 926 C CA . GLY A 1 116 ? -5.209 4.152 -3.249 1.00 75.12 116 GLY A CA 1
ATOM 927 C C . GLY A 1 116 ? -6.301 5.119 -3.677 1.00 75.12 116 GLY A C 1
ATOM 928 O O . GLY A 1 116 ? -7.394 5.060 -3.129 1.00 75.12 116 GLY A O 1
ATOM 929 N N . ILE A 1 117 ? -6.062 5.954 -4.690 1.00 76.44 117 ILE A N 1
ATOM 930 C CA . ILE A 1 117 ? -7.101 6.864 -5.198 1.00 76.44 117 ILE A CA 1
ATOM 931 C C . ILE A 1 117 ? -8.214 6.069 -5.888 1.00 76.44 117 ILE A C 1
ATOM 933 O O . ILE A 1 117 ? -9.387 6.275 -5.587 1.00 76.44 117 ILE A O 1
ATOM 937 N N . THR A 1 118 ? -7.849 5.131 -6.763 1.00 76.94 118 THR A N 1
ATOM 938 C CA . THR A 1 118 ? -8.795 4.304 -7.525 1.00 76.94 118 THR A CA 1
ATOM 939 C C . THR A 1 118 ? -9.689 3.455 -6.620 1.00 76.94 118 THR A C 1
ATOM 941 O O . THR A 1 118 ? -10.878 3.323 -6.890 1.00 76.94 118 THR A O 1
ATOM 944 N N . LEU A 1 119 ? -9.130 2.900 -5.542 1.00 80.44 119 LEU A N 1
ATOM 945 C CA . LEU A 1 119 ? -9.833 2.005 -4.619 1.00 80.44 119 LEU A CA 1
ATOM 946 C C . LEU A 1 119 ? -10.527 2.741 -3.464 1.00 80.44 119 LEU A C 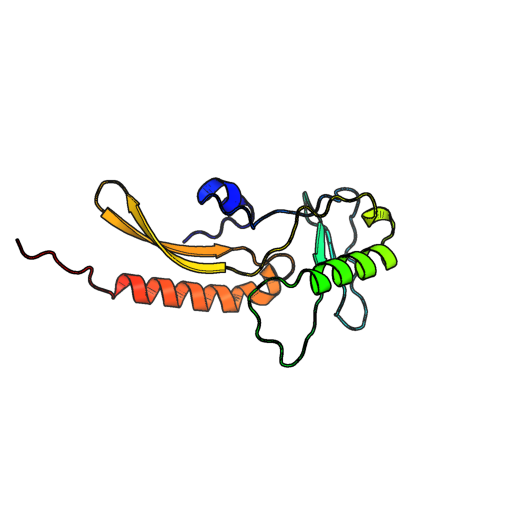1
ATOM 948 O O . LEU A 1 119 ? -11.372 2.144 -2.803 1.00 80.44 119 LEU A O 1
ATOM 952 N N . SER A 1 120 ? -10.204 4.022 -3.246 1.00 86.25 120 SER A N 1
ATOM 953 C CA . SER A 1 120 ? -10.589 4.788 -2.050 1.00 86.25 120 SER A CA 1
ATOM 954 C C . SER A 1 120 ? -12.063 4.675 -1.659 1.00 86.25 120 SER A C 1
ATOM 956 O O . SER A 1 120 ? -12.367 4.470 -0.489 1.00 86.25 120 SER A O 1
ATOM 958 N N . TRP A 1 121 ? -12.986 4.800 -2.616 1.00 92.31 121 TRP A N 1
ATOM 959 C CA . TRP A 1 121 ? -14.421 4.743 -2.333 1.00 92.31 121 TRP A CA 1
ATOM 960 C C . TRP A 1 121 ? -14.892 3.346 -1.935 1.00 92.31 121 TRP A C 1
ATOM 962 O O . TRP A 1 121 ? -15.657 3.224 -0.983 1.00 92.31 121 TRP A O 1
ATOM 972 N N . GLY A 1 122 ? -14.428 2.306 -2.631 1.00 92.38 122 GLY A N 1
ATOM 973 C CA . GLY A 1 122 ? -14.785 0.921 -2.314 1.00 92.38 122 GLY A CA 1
ATOM 974 C C . GLY A 1 122 ? -14.279 0.531 -0.930 1.00 92.38 122 GLY A C 1
ATOM 975 O O . GLY A 1 122 ? -15.061 0.142 -0.069 1.00 92.38 122 GLY A O 1
ATOM 976 N N . THR A 1 123 ? -12.995 0.776 -0.663 1.00 92.19 123 THR A N 1
ATOM 977 C CA . THR A 1 123 ? -12.399 0.430 0.634 1.00 92.19 123 THR A CA 1
ATOM 978 C C . THR A 1 123 ? -12.922 1.298 1.776 1.00 92.19 123 THR A C 1
ATOM 980 O O . THR A 1 123 ? -12.970 0.849 2.920 1.00 92.19 123 THR A O 1
ATOM 983 N N . ALA A 1 124 ? -13.370 2.529 1.505 1.00 94.25 124 ALA A N 1
ATOM 984 C CA . ALA A 1 124 ? -14.090 3.335 2.488 1.00 94.25 124 ALA A CA 1
ATOM 985 C C . ALA A 1 124 ? -15.456 2.733 2.852 1.00 94.25 124 ALA A C 1
ATOM 987 O O . ALA A 1 124 ? -15.810 2.748 4.031 1.00 94.25 124 ALA A O 1
ATOM 988 N N . LEU A 1 125 ? -16.208 2.205 1.879 1.00 95.75 125 LEU A N 1
ATOM 989 C CA . LEU A 1 125 ? -17.488 1.536 2.134 1.00 95.75 125 LEU A CA 1
ATOM 990 C C . LEU A 1 125 ? -17.286 0.272 2.975 1.00 95.75 125 LEU A C 1
ATOM 992 O O . LEU A 1 125 ? -17.901 0.153 4.035 1.00 95.75 125 LEU A O 1
ATOM 996 N N . ASP A 1 126 ? -16.347 -0.587 2.580 1.00 94.62 126 ASP A N 1
ATOM 997 C CA . ASP A 1 126 ? -16.009 -1.813 3.313 1.00 94.62 126 ASP A CA 1
ATOM 998 C C . ASP A 1 126 ? -15.583 -1.507 4.761 1.00 94.62 126 ASP A C 1
ATOM 1000 O O . ASP A 1 126 ? -16.060 -2.116 5.722 1.00 94.62 126 ASP A O 1
ATOM 1004 N N . ALA A 1 127 ? -14.735 -0.490 4.952 1.00 95.38 127 ALA A N 1
ATOM 1005 C CA . ALA A 1 127 ? -14.285 -0.072 6.276 1.00 95.38 127 ALA A CA 1
ATOM 1006 C C . ALA A 1 127 ? -15.427 0.501 7.140 1.00 95.38 127 ALA A C 1
ATOM 1008 O O . ALA A 1 127 ? -15.451 0.298 8.359 1.00 95.38 127 ALA A O 1
ATOM 1009 N N . VAL A 1 128 ? -16.379 1.221 6.537 1.00 95.31 128 VAL A N 1
ATOM 1010 C CA . VAL A 1 128 ? -17.579 1.712 7.234 1.00 95.31 128 VAL A CA 1
ATOM 1011 C C . VAL A 1 128 ? -18.474 0.552 7.658 1.00 95.31 128 VAL A C 1
ATOM 1013 O O . VAL A 1 128 ? -19.009 0.583 8.769 1.00 95.31 128 VAL A O 1
ATOM 1016 N N . ASP A 1 129 ? -18.620 -0.477 6.831 1.00 95.00 129 ASP A N 1
ATOM 1017 C CA . ASP A 1 129 ? -19.437 -1.639 7.168 1.00 95.00 129 ASP A CA 1
ATOM 1018 C C . ASP A 1 129 ? -18.817 -2.462 8.305 1.00 95.00 129 ASP A C 1
ATOM 1020 O O . ASP A 1 129 ? -19.522 -2.798 9.261 1.00 95.00 129 ASP A O 1
ATOM 1024 N N . LEU A 1 130 ? -17.493 -2.653 8.309 1.00 94.50 130 LEU A N 1
ATOM 1025 C CA . LEU A 1 130 ? -16.766 -3.229 9.452 1.00 94.50 130 LEU A CA 1
ATOM 1026 C C . LEU A 1 130 ? -16.954 -2.404 10.736 1.00 94.50 130 LEU A C 1
ATOM 1028 O O . LEU A 1 130 ? -17.162 -2.951 11.826 1.00 94.50 130 LEU A O 1
ATOM 1032 N N . LEU A 1 131 ? -16.911 -1.072 10.633 1.00 93.00 131 LEU A N 1
ATOM 1033 C CA . LEU A 1 131 ? -17.140 -0.190 11.778 1.00 93.00 131 LEU A CA 1
ATOM 1034 C C . LEU A 1 131 ? -18.569 -0.334 12.312 1.00 93.00 131 LEU A C 1
ATOM 1036 O O . LEU A 1 131 ? -18.758 -0.451 13.522 1.00 93.00 131 LEU A O 1
ATOM 1040 N N . ARG A 1 132 ? -19.573 -0.360 11.430 1.00 92.38 132 ARG A N 1
ATOM 1041 C CA . ARG A 1 132 ? -20.981 -0.551 11.808 1.00 92.38 132 ARG A CA 1
ATOM 1042 C C . ARG A 1 132 ? -21.179 -1.875 12.530 1.00 92.38 132 ARG A C 1
ATOM 1044 O O . ARG A 1 132 ? -21.736 -1.869 13.622 1.00 92.38 132 ARG A O 1
ATOM 1051 N N . GLN A 1 133 ? -20.673 -2.979 11.982 1.00 90.38 133 GLN A N 1
ATOM 1052 C CA . GLN A 1 133 ? -20.737 -4.297 12.627 1.00 90.38 133 GLN A CA 1
ATOM 1053 C C . GLN A 1 133 ? -20.172 -4.247 14.055 1.00 90.38 133 GLN A C 1
ATOM 1055 O O . GLN A 1 133 ? -20.790 -4.740 14.995 1.00 90.38 133 GLN A O 1
ATOM 1060 N N . SER A 1 134 ? -19.064 -3.530 14.244 1.00 86.56 134 SER A N 1
ATOM 1061 C CA . SER A 1 134 ? -18.411 -3.367 15.549 1.00 86.56 134 SER A CA 1
ATOM 1062 C C . SER A 1 134 ? -19.199 -2.550 16.571 1.00 86.56 134 SER A C 1
ATOM 1064 O O . SER A 1 134 ? -19.006 -2.732 17.769 1.00 86.56 134 SER A O 1
ATOM 1066 N N . LEU A 1 135 ? -20.051 -1.624 16.122 1.00 83.69 135 LEU A N 1
ATOM 1067 C CA . LEU A 1 135 ? -20.903 -0.822 17.006 1.00 83.69 135 LEU A CA 1
ATOM 1068 C C . LEU A 1 135 ? -22.131 -1.603 17.489 1.00 83.69 135 LEU A C 1
ATOM 1070 O O . LEU A 1 135 ? -22.665 -1.297 18.555 1.00 83.69 135 LEU A O 1
ATOM 1074 N N . PHE A 1 136 ? -22.584 -2.588 16.709 1.00 76.50 136 PHE A N 1
ATOM 1075 C CA . PHE A 1 136 ? -23.801 -3.353 16.991 1.00 76.50 136 PHE A CA 1
ATOM 1076 C C . PHE A 1 136 ? -23.536 -4.757 17.561 1.00 76.50 136 PHE A C 1
ATOM 1078 O O . PHE A 1 136 ? -24.455 -5.377 18.098 1.00 76.50 136 PHE A O 1
ATOM 1085 N N . GLU A 1 137 ? -22.294 -5.245 17.529 1.00 68.50 137 GLU A N 1
ATOM 1086 C CA . GLU A 1 137 ? -21.869 -6.430 18.277 1.00 68.50 137 GLU A CA 1
ATOM 1087 C C . GLU A 1 137 ? -21.755 -6.110 19.779 1.00 68.50 137 GLU A C 1
ATOM 1089 O O . GLU A 1 137 ? -20.901 -5.339 20.217 1.00 68.50 137 GLU A O 1
ATOM 1094 N N . LYS A 1 138 ? -22.625 -6.711 20.603 1.00 56.00 138 LYS A N 1
ATOM 1095 C CA . LYS A 1 138 ? -22.483 -6.645 22.065 1.00 56.00 138 LYS A CA 1
ATOM 1096 C C . LYS A 1 138 ? -21.251 -7.459 22.482 1.00 56.00 138 LYS A C 1
ATOM 1098 O O . LYS A 1 138 ? -21.220 -8.652 22.175 1.00 56.00 138 LYS A O 1
ATOM 1103 N N . PRO A 1 139 ? -20.284 -6.894 23.230 1.00 56.06 139 PRO A N 1
ATOM 1104 C CA . PRO A 1 139 ? -19.243 -7.715 23.833 1.00 56.06 139 PRO A CA 1
ATOM 1105 C C . PRO A 1 139 ? -19.903 -8.728 24.786 1.00 56.06 139 PRO A C 1
ATOM 1107 O O . PRO A 1 139 ? -20.869 -8.366 25.472 1.00 56.06 139 PRO A O 1
ATOM 1110 N N . PRO A 1 140 ? -19.437 -9.989 24.841 1.00 54.69 140 PRO A N 1
ATOM 1111 C CA . PRO A 1 140 ? -19.964 -10.958 25.790 1.00 54.69 140 PRO A CA 1
ATOM 1112 C C . PRO A 1 140 ? -19.783 -10.408 27.208 1.00 54.69 140 PRO A C 1
ATOM 1114 O O . PRO A 1 140 ? -18.666 -10.213 27.683 1.00 54.69 140 PRO A O 1
ATOM 1117 N N . GLN A 1 141 ? -20.896 -10.116 27.883 1.00 47.47 141 GLN A N 1
ATOM 1118 C CA . GLN A 1 141 ? -20.887 -9.776 29.301 1.00 47.47 141 GLN A CA 1
ATOM 1119 C C . GLN A 1 141 ? -20.484 -11.030 30.074 1.00 47.47 141 GLN A C 1
ATOM 1121 O O . GLN A 1 141 ? -21.244 -12.000 30.127 1.00 47.47 141 GLN A O 1
ATOM 1126 N N . ALA A 1 142 ? -19.290 -11.013 30.669 1.00 45.59 142 ALA A N 1
ATOM 1127 C CA . ALA A 1 142 ? -18.922 -11.999 31.670 1.00 45.59 142 ALA A CA 1
ATOM 1128 C C . ALA A 1 142 ? -19.942 -11.910 32.815 1.00 45.59 142 ALA A C 1
ATOM 1130 O O . ALA A 1 142 ? -20.059 -10.873 33.471 1.00 45.59 142 ALA A O 1
ATOM 1131 N N . ARG A 1 143 ? -20.726 -12.975 33.006 1.00 42.78 143 ARG A N 1
ATOM 1132 C CA . ARG A 1 143 ? -21.564 -13.135 34.195 1.00 42.78 143 ARG A CA 1
ATOM 1133 C C . ARG A 1 143 ? -20.629 -13.553 35.328 1.00 42.78 143 ARG A C 1
ATOM 1135 O O . ARG A 1 143 ? -20.075 -14.648 35.261 1.00 42.78 143 ARG A O 1
ATOM 1142 N N . LEU A 1 144 ? -20.412 -12.656 36.287 1.00 42.97 144 LEU A N 1
ATOM 1143 C CA . LEU A 1 144 ? -19.932 -13.014 37.623 1.00 42.97 144 LEU A CA 1
ATOM 1144 C C . LEU A 1 144 ? -21.127 -13.441 38.475 1.00 42.97 144 LEU A C 1
ATOM 1146 O O . LEU A 1 144 ? -22.199 -12.810 38.310 1.00 42.97 144 LEU A O 1
#

Solvent-acc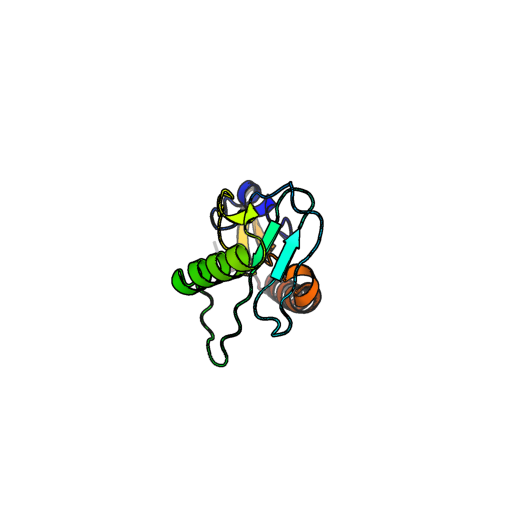essible surface area (backbone atoms only — not comparable to full-atom values): 8643 Å² total; per-residue (Å²): 110,45,67,58,41,66,48,34,31,75,76,70,62,38,79,64,42,52,64,26,53,44,74,86,49,83,65,72,47,69,46,93,86,66,45,39,37,36,43,50,49,97,70,26,28,36,72,42,46,82,81,61,86,95,66,80,76,86,69,88,52,71,66,59,53,51,52,30,49,52,55,47,30,69,78,40,60,83,48,66,85,38,54,79,58,56,67,55,64,66,42,70,50,77,48,74,46,80,54,96,92,38,81,41,78,38,36,34,47,28,33,39,66,82,46,36,77,82,44,42,68,61,54,49,50,54,40,50,50,56,50,51,53,59,73,72,54,75,77,84,76,80,83,128

Foldseek 3Di:
DAAPALCCCVVVVPLQGWFWADCPDDDKDADPVRQWIWADDNGGIFTGGDDDPPDPDQDDDPVRVVVRQVVVCVVPVSCVPIDPSDAFDFQFDWDWDQDPNDTDIDTDGYRCGPCCVVCVVVSVVSNVVNVVVVVPDDDPPPDD

Organism: Cirrhinus mrigala (NCBI:txid683832)

Radius of gyration: 18.38 Å; Cα contacts (8 Å, |Δi|>4): 209; chains: 1; bounding box: 44×29×61 Å

Secondary structure (DSSP, 8-state):
-B--GGGHHHHS--TT---B--TT--S-EE-TTSS-EEEE-SS-EEEE----TT----SPPHHHHHHHHHHHHHH-GGGTTS--------EEEEEEEEETTEEEEEEEEE--GGGHHHHHHHHHHHHHHHHHHHHHS-------

InterPro domains:
  IPR006076 FAD dependent oxidoreductase [PF01266] (22-129)
  IPR006181 D-amino acid oxidase, conserved site [PS00677] (106-124)
  IPR023209 D-amino-acid oxidase [PTHR11530] (1-132)

Nearest PDB structures (foldseek):
  6rkf-assembly6_F  TM=4.878E-01  e=2.984E-11  Homo sapiens
  4qfc-assembly1_A  TM=4.7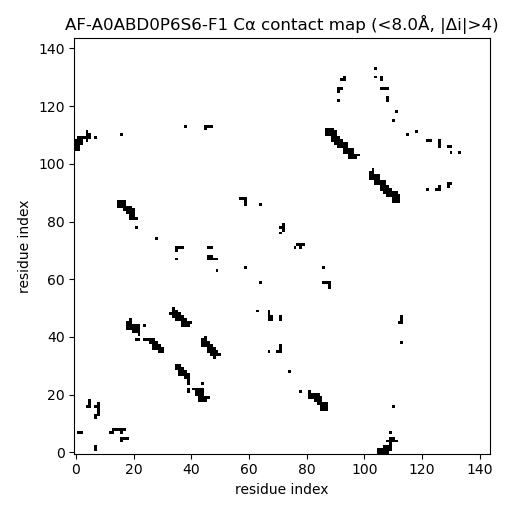64E-01  e=2.992E-09  Homo sapiens
  6kbp-assembly1_A  TM=4.916E-01  e=7.428E-09  Homo sapiens
  8hy5-assembly1_B  TM=5.020E-01  e=9.466E-09  Homo sapiens
  6kbp-assembly1_B  TM=4.836E-01  e=1.006E-08  Homo sapiens

pLDDT: mean 80.09, std 11.42, range [42.78, 95.75]

Sequence (144 aa):
MNCSGLGSRFLVKDEEVYPVNAPWLKNFIRDGDGKTYIYPGIRYVNIGGTRQPDDWRLEVDKEDSKGILERCCQLEPSLRPSQVMGEANPRVEREYLHVQGRQLPLVHNYGHGSCGITLSWGTALDAVDLLRQSLFEKPPQARL